Protein AF-A0A2R6B8P1-F1 (afdb_monomer_lite)

Secondary structure (DSSP, 8-state):
-----HHHHHHHHHHHHHHHHHHHHHHHHTGGG-HHHHHHHHHHHHHHHHHHHHHHTS-GGGS-HHHHHHHHHHHHHHHHHHHHHHHHS---

Structure (mmCIF, N/CA/C/O backbone):
data_AF-A0A2R6B8P1-F1
#
_entry.id   AF-A0A2R6B8P1-F1
#
loop_
_atom_site.group_PDB
_atom_site.id
_atom_site.type_symbol
_atom_site.label_atom_id
_atom_site.label_alt_id
_atom_site.label_comp_id
_atom_site.label_asym_id
_atom_site.label_entity_id
_atom_site.label_seq_id
_atom_site.pdbx_PDB_ins_code
_atom_site.Cartn_x
_atom_site.Cartn_y
_atom_site.Cartn_z
_atom_site.occupancy
_atom_site.B_iso_or_equiv
_atom_site.auth_seq_id
_atom_site.auth_comp_id
_atom_site.auth_asym_id
_atom_site.auth_atom_id
_atom_site.pdbx_PDB_model_num
ATOM 1 N N . MET A 1 1 ? -17.507 1.935 22.626 1.00 42.91 1 MET A N 1
ATOM 2 C CA . MET A 1 1 ? -17.236 2.693 21.384 1.00 42.91 1 MET A CA 1
ATOM 3 C C . MET A 1 1 ? -16.019 3.581 21.606 1.00 42.91 1 MET A C 1
ATOM 5 O O . MET A 1 1 ? -16.123 4.565 22.326 1.00 42.91 1 MET A O 1
ATOM 9 N N . VAL A 1 2 ? -14.852 3.215 21.067 1.00 51.66 2 VAL A N 1
ATOM 10 C CA . VAL A 1 2 ? -13.663 4.083 21.114 1.00 51.66 2 VAL A CA 1
ATOM 11 C C . VAL A 1 2 ? -13.872 5.185 20.078 1.00 51.66 2 VAL A C 1
ATOM 13 O O . VAL A 1 2 ? -13.929 4.916 18.881 1.00 51.66 2 VAL A O 1
ATOM 16 N N . ARG A 1 3 ? -14.078 6.421 20.540 1.00 58.53 3 ARG A N 1
ATOM 17 C CA . ARG A 1 3 ? -14.340 7.569 19.667 1.00 58.53 3 ARG A CA 1
ATOM 18 C C . ARG A 1 3 ? -13.041 7.940 18.958 1.00 58.53 3 ARG A C 1
ATOM 20 O O . ARG A 1 3 ? -12.083 8.362 19.596 1.00 58.53 3 ARG A O 1
ATOM 27 N N . MET A 1 4 ? -12.997 7.742 17.647 1.00 64.25 4 MET A N 1
ATOM 28 C CA . MET A 1 4 ? -11.826 8.093 16.852 1.00 64.25 4 MET A CA 1
ATOM 29 C C . MET A 1 4 ? -11.731 9.618 16.747 1.00 64.25 4 MET A C 1
ATOM 31 O O . MET A 1 4 ? -12.680 10.275 16.315 1.00 64.25 4 MET A O 1
ATOM 35 N N . ASN A 1 5 ? -10.607 10.194 17.173 1.00 72.31 5 ASN A N 1
ATOM 36 C CA . ASN A 1 5 ? -10.407 11.637 17.092 1.00 72.31 5 ASN A CA 1
ATOM 37 C C . ASN A 1 5 ? -10.333 12.070 15.622 1.00 72.31 5 ASN A C 1
ATOM 39 O O . ASN A 1 5 ? -9.645 11.442 14.818 1.00 72.31 5 ASN A O 1
ATOM 43 N N . LYS A 1 6 ? -10.996 13.184 15.278 1.00 70.94 6 LYS A N 1
ATOM 44 C CA . LYS A 1 6 ? -10.972 13.768 13.920 1.00 70.94 6 LYS A CA 1
ATOM 45 C C . LYS A 1 6 ? -9.539 13.985 13.408 1.00 70.94 6 LYS A C 1
ATOM 47 O O . LYS A 1 6 ? -9.265 13.764 12.234 1.00 70.94 6 LYS A O 1
ATOM 52 N N . PHE A 1 7 ? -8.619 14.322 14.313 1.00 71.94 7 PHE A N 1
ATOM 53 C CA . PHE A 1 7 ? -7.186 14.445 14.032 1.00 71.94 7 PHE A CA 1
ATOM 54 C C . PHE A 1 7 ? -6.542 13.143 13.535 1.00 71.94 7 PHE A C 1
ATOM 56 O O . PHE A 1 7 ? -5.721 13.184 12.627 1.00 71.94 7 PHE A O 1
ATOM 63 N N . SER A 1 8 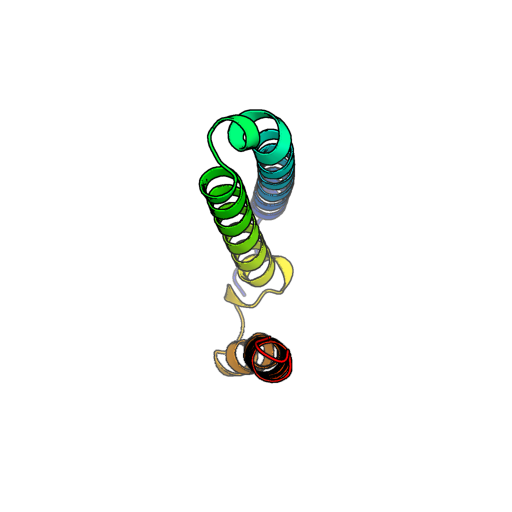? -6.935 11.983 14.070 1.00 78.44 8 SER A N 1
ATOM 64 C CA . SER A 1 8 ? -6.424 10.684 13.615 1.00 78.44 8 SER A CA 1
ATOM 65 C C . SER A 1 8 ? -6.891 10.360 12.196 1.00 78.44 8 SER A C 1
ATOM 67 O O . SER A 1 8 ? -6.126 9.823 11.407 1.00 78.44 8 SER A O 1
ATOM 69 N N . LEU A 1 9 ? -8.127 10.733 11.860 1.00 80.81 9 LEU A N 1
ATOM 70 C CA . LEU A 1 9 ? -8.717 10.540 10.533 1.00 80.81 9 LEU A CA 1
ATOM 71 C C . LEU A 1 9 ? -7.989 11.379 9.472 1.00 80.81 9 LEU A C 1
ATOM 73 O O . LEU A 1 9 ? -7.618 10.868 8.419 1.00 80.81 9 LEU A O 1
ATOM 77 N N . ILE A 1 10 ? -7.697 12.640 9.802 1.00 87.19 10 ILE A N 1
ATOM 78 C CA . ILE A 1 10 ? -6.899 13.542 8.961 1.00 87.19 10 ILE A CA 1
ATOM 79 C C . ILE A 1 10 ? -5.466 13.026 8.805 1.00 87.19 10 ILE A C 1
ATOM 81 O O . ILE A 1 10 ? -4.952 13.003 7.692 1.00 87.19 10 ILE A O 1
ATOM 85 N N . ALA A 1 11 ? -4.827 12.555 9.879 1.00 87.00 11 ALA A N 1
ATOM 86 C CA . ALA A 1 11 ? -3.478 11.992 9.803 1.00 87.00 11 ALA A CA 1
ATOM 87 C C . ALA A 1 11 ? -3.415 10.758 8.888 1.00 87.00 11 ALA A C 1
ATOM 89 O O . ALA A 1 11 ? -2.494 10.625 8.086 1.00 87.00 11 ALA A O 1
ATOM 90 N N . ILE A 1 12 ? -4.421 9.884 8.965 1.00 87.31 12 ILE A N 1
ATOM 91 C CA . ILE A 1 12 ? -4.541 8.708 8.098 1.00 87.31 12 ILE A CA 1
ATOM 92 C C . ILE A 1 12 ? -4.774 9.116 6.642 1.00 87.31 12 ILE A C 1
ATOM 94 O O . ILE A 1 12 ? -4.162 8.543 5.744 1.00 87.31 12 ILE A O 1
ATOM 98 N N . TRP A 1 13 ? -5.618 10.120 6.402 1.00 89.44 13 TRP A N 1
ATOM 99 C CA . TRP A 1 13 ? -5.825 10.666 5.064 1.00 89.44 13 TRP A CA 1
ATOM 100 C C . TRP A 1 13 ? -4.523 11.223 4.472 1.00 89.44 13 TRP A C 1
ATOM 102 O O . TRP A 1 13 ? -4.140 10.856 3.361 1.00 89.44 13 TRP A O 1
ATOM 112 N N . ILE A 1 14 ? -3.790 12.036 5.240 1.00 93.50 14 ILE A N 1
ATOM 113 C CA . ILE A 1 14 ? -2.487 12.578 4.829 1.00 93.50 14 ILE A CA 1
ATOM 114 C C . ILE A 1 14 ? -1.509 11.438 4.529 1.00 93.50 14 ILE A C 1
ATOM 116 O O . ILE A 1 14 ? -0.848 11.462 3.495 1.00 93.50 14 ILE A O 1
ATOM 120 N N . TYR A 1 15 ? -1.456 10.413 5.385 1.00 92.75 15 TYR A N 1
ATOM 121 C CA . TYR A 1 15 ? -0.636 9.227 5.146 1.00 92.75 15 TYR A CA 1
ATOM 122 C C . TYR A 1 15 ? -0.982 8.556 3.812 1.00 92.75 15 TYR A C 1
ATOM 124 O O . TYR A 1 15 ? -0.079 8.284 3.025 1.00 92.75 15 TYR A O 1
ATOM 132 N N . THR A 1 16 ? -2.269 8.333 3.523 1.00 92.00 16 THR A N 1
ATOM 133 C CA . THR A 1 16 ? -2.678 7.721 2.253 1.00 92.00 16 THR A CA 1
ATOM 134 C C . THR A 1 16 ? -2.279 8.576 1.053 1.00 92.00 16 THR A C 1
ATOM 136 O O . THR A 1 16 ? -1.762 8.029 0.089 1.00 92.00 16 THR A O 1
ATOM 139 N N . VAL A 1 17 ? -2.416 9.902 1.131 1.00 94.69 17 VAL A N 1
ATOM 140 C CA . VAL A 1 17 ? -1.994 10.812 0.054 1.00 94.69 17 VAL A CA 1
ATOM 141 C C . VAL A 1 17 ? -0.484 10.740 -0.170 1.00 94.69 17 VAL A C 1
ATOM 143 O O . VAL A 1 17 ? -0.036 10.600 -1.306 1.00 94.69 17 VAL A O 1
ATOM 146 N N . ILE A 1 18 ? 0.309 10.791 0.903 1.00 95.56 18 ILE A N 1
ATOM 147 C CA . ILE A 1 18 ? 1.771 10.697 0.818 1.00 95.56 18 ILE A CA 1
ATOM 148 C C . ILE A 1 18 ? 2.191 9.346 0.235 1.00 95.56 18 ILE A C 1
ATOM 150 O O . ILE A 1 18 ? 3.056 9.310 -0.635 1.00 95.56 18 ILE A O 1
ATOM 154 N N . ALA A 1 19 ? 1.568 8.248 0.668 1.00 93.62 19 ALA A N 1
ATOM 155 C CA . ALA A 1 19 ? 1.854 6.919 0.140 1.00 93.62 19 ALA A CA 1
ATOM 156 C C . ALA A 1 19 ? 1.587 6.842 -1.373 1.00 93.62 19 ALA A C 1
ATOM 158 O O . ALA A 1 19 ? 2.469 6.409 -2.104 1.00 93.62 19 ALA A O 1
ATOM 159 N N . THR A 1 20 ? 0.466 7.377 -1.868 1.00 94.38 20 THR A N 1
ATOM 160 C CA . THR A 1 20 ? 0.179 7.419 -3.315 1.00 94.38 20 THR A CA 1
ATOM 161 C C . THR A 1 20 ? 1.190 8.268 -4.091 1.00 94.38 20 THR A C 1
ATOM 163 O O . THR A 1 20 ? 1.608 7.900 -5.189 1.00 94.38 20 THR A O 1
ATOM 166 N N . ILE A 1 21 ? 1.634 9.396 -3.527 1.00 95.81 21 ILE A N 1
ATOM 167 C CA . ILE A 1 21 ? 2.699 10.203 -4.139 1.00 95.81 21 ILE A CA 1
ATOM 168 C C . ILE A 1 21 ? 4.000 9.395 -4.204 1.00 95.81 21 ILE A C 1
ATOM 170 O O . ILE A 1 21 ? 4.663 9.389 -5.238 1.00 95.81 21 ILE A O 1
ATOM 174 N N . LEU A 1 22 ? 4.359 8.684 -3.132 1.00 93.38 22 LEU A N 1
ATOM 175 C CA . LEU A 1 22 ? 5.554 7.842 -3.094 1.00 93.38 22 LEU A CA 1
ATOM 176 C C . LEU A 1 22 ? 5.475 6.673 -4.078 1.00 93.38 22 LEU A C 1
ATOM 178 O O . LEU A 1 22 ? 6.489 6.355 -4.691 1.00 93.38 22 LEU A O 1
ATOM 182 N N . GLU A 1 23 ? 4.310 6.064 -4.286 1.00 92.38 23 GLU A N 1
ATOM 183 C CA . GLU A 1 23 ? 4.108 5.044 -5.321 1.00 92.38 23 GLU A CA 1
ATOM 184 C C . GLU A 1 23 ? 4.363 5.615 -6.720 1.00 92.38 23 GLU A C 1
ATOM 186 O O . GLU A 1 23 ? 5.135 5.045 -7.497 1.00 92.38 23 GLU A O 1
ATOM 191 N N . ALA A 1 24 ? 3.783 6.781 -7.022 1.00 93.19 24 ALA A N 1
ATOM 192 C CA . ALA A 1 24 ? 3.989 7.461 -8.296 1.00 93.19 24 ALA A CA 1
ATOM 193 C C . ALA A 1 24 ? 5.465 7.835 -8.498 1.00 93.19 24 ALA A C 1
ATOM 195 O O . ALA A 1 24 ? 6.039 7.556 -9.548 1.00 93.19 24 ALA A O 1
ATOM 196 N N . LEU A 1 25 ? 6.119 8.401 -7.482 1.00 92.69 25 LEU A N 1
ATOM 197 C CA . LEU A 1 25 ? 7.547 8.716 -7.532 1.00 92.69 25 LEU A CA 1
ATOM 198 C C . LEU A 1 25 ? 8.394 7.451 -7.694 1.00 92.69 25 LEU A C 1
ATOM 200 O O . LEU A 1 25 ? 9.338 7.444 -8.478 1.00 92.69 25 LEU A O 1
ATOM 204 N N . SER A 1 26 ? 8.040 6.361 -7.019 1.00 90.69 26 SER A N 1
ATOM 205 C CA . SER A 1 26 ? 8.736 5.077 -7.142 1.00 90.69 26 SER A CA 1
ATOM 206 C C . SER A 1 26 ? 8.698 4.564 -8.580 1.00 90.69 26 SER A C 1
ATOM 208 O O . SER A 1 26 ? 9.707 4.085 -9.097 1.00 90.69 26 SER A O 1
ATOM 210 N N . PHE A 1 27 ? 7.580 4.745 -9.279 1.00 88.81 27 PHE A N 1
ATOM 211 C CA . PHE A 1 27 ? 7.487 4.415 -10.696 1.00 88.81 27 PHE A CA 1
ATOM 212 C C . PHE A 1 27 ? 8.461 5.225 -11.566 1.00 88.81 27 PHE A C 1
ATOM 214 O O . PHE A 1 27 ? 9.096 4.656 -12.452 1.00 88.81 27 PHE A O 1
ATOM 221 N N . TYR A 1 28 ? 8.611 6.528 -11.320 1.00 89.62 28 TYR A N 1
ATOM 222 C CA . TYR A 1 28 ? 9.498 7.381 -12.120 1.00 89.62 28 TYR A CA 1
ATOM 223 C C . TYR A 1 28 ? 10.980 7.218 -11.756 1.00 89.62 28 TYR A C 1
ATOM 225 O O . TYR A 1 28 ? 11.829 7.167 -12.643 1.00 89.62 28 TYR A O 1
ATOM 233 N N . TYR A 1 29 ? 11.301 7.111 -10.466 1.00 89.88 29 TYR A N 1
ATOM 234 C CA . TYR A 1 29 ? 12.677 7.169 -9.969 1.00 89.88 29 TYR A CA 1
ATOM 235 C C . TYR A 1 29 ? 13.296 5.805 -9.673 1.00 89.88 29 TYR A C 1
ATOM 237 O O . TYR A 1 29 ? 14.510 5.670 -9.802 1.00 89.88 29 TYR A O 1
ATOM 245 N N . LEU A 1 30 ? 12.510 4.797 -9.275 1.00 86.62 30 LEU A N 1
ATOM 246 C CA . LEU A 1 30 ? 13.040 3.473 -8.918 1.00 86.62 30 LEU A CA 1
ATOM 247 C C . LEU A 1 30 ? 13.022 2.491 -10.087 1.00 86.62 30 LEU A C 1
ATOM 249 O O . LEU A 1 30 ? 13.812 1.550 -10.107 1.00 86.62 30 LEU A O 1
ATOM 253 N N . ARG A 1 31 ? 12.188 2.730 -11.103 1.00 82.38 31 ARG A N 1
ATOM 254 C CA . ARG A 1 31 ? 12.090 1.842 -12.269 1.00 82.38 31 ARG A CA 1
ATOM 255 C C . ARG A 1 31 ? 13.400 1.735 -13.053 1.00 82.38 31 ARG A C 1
ATOM 257 O O . ARG A 1 31 ? 13.695 0.658 -13.561 1.00 82.38 31 ARG A O 1
ATOM 264 N N . GLN A 1 32 ? 14.211 2.794 -13.079 1.00 85.06 32 GLN A N 1
ATOM 265 C CA . GLN A 1 32 ? 15.552 2.772 -13.686 1.00 85.06 32 GLN A CA 1
ATOM 266 C C . GLN A 1 32 ? 16.536 1.832 -12.964 1.00 85.06 32 GLN A C 1
ATOM 268 O O . GLN A 1 32 ? 17.454 1.317 -13.592 1.00 85.06 32 GLN A O 1
ATOM 273 N N . PHE A 1 33 ? 16.333 1.580 -11.665 1.00 82.62 33 PHE A N 1
ATOM 274 C CA . PHE A 1 33 ? 17.174 0.687 -10.858 1.00 82.62 33 PHE A CA 1
ATOM 275 C C . PHE A 1 33 ? 16.684 -0.768 -10.875 1.00 82.62 33 PHE A C 1
ATOM 277 O O . PHE A 1 33 ? 17.386 -1.660 -10.406 1.00 82.62 33 PHE A O 1
ATOM 284 N N . GLY A 1 34 ? 15.491 -1.020 -11.422 1.00 84.38 34 GLY A N 1
ATOM 285 C CA . GLY A 1 34 ? 14.955 -2.360 -11.624 1.00 84.38 34 GLY A CA 1
ATOM 286 C C . GLY A 1 34 ? 13.444 -2.440 -11.428 1.00 84.38 34 GLY A C 1
ATOM 287 O O . GLY A 1 34 ? 12.891 -1.957 -10.439 1.00 84.38 34 GLY A O 1
ATOM 288 N N . TYR A 1 35 ? 12.775 -3.137 -12.350 1.00 86.62 35 TYR A N 1
ATOM 289 C CA . TYR A 1 35 ? 11.323 -3.345 -12.327 1.00 86.62 35 TYR A CA 1
ATOM 290 C C . TYR A 1 35 ? 10.835 -4.016 -11.039 1.00 86.62 35 TYR A C 1
ATOM 292 O O . TYR A 1 35 ? 9.813 -3.621 -10.483 1.00 86.62 35 TYR A O 1
ATOM 300 N N . LEU A 1 36 ? 11.583 -5.003 -10.538 1.00 88.50 36 LEU A N 1
ATOM 301 C CA . LEU A 1 36 ? 11.224 -5.729 -9.318 1.00 88.50 36 LEU A CA 1
ATOM 302 C C . LEU A 1 36 ? 11.245 -4.828 -8.083 1.00 88.50 36 LEU A C 1
ATOM 304 O O . LEU A 1 36 ? 10.365 -4.941 -7.232 1.00 88.50 36 LEU A O 1
ATOM 308 N N . LEU A 1 37 ? 12.215 -3.915 -7.996 1.00 85.06 37 LEU A N 1
ATOM 309 C CA . LEU A 1 37 ? 12.359 -3.029 -6.847 1.00 85.06 37 LEU A CA 1
ATOM 310 C C . LEU A 1 37 ? 11.221 -2.003 -6.804 1.00 85.06 37 LEU A C 1
ATOM 312 O O . LEU A 1 37 ? 10.560 -1.875 -5.776 1.00 85.06 37 LEU A O 1
ATOM 316 N N . ALA A 1 38 ? 10.925 -1.351 -7.933 1.00 87.88 38 ALA A N 1
ATOM 317 C CA . ALA A 1 38 ? 9.798 -0.424 -8.032 1.00 87.88 38 ALA A CA 1
ATOM 318 C C . ALA A 1 38 ? 8.459 -1.114 -7.715 1.00 87.88 38 ALA A C 1
ATOM 320 O O . ALA A 1 38 ? 7.683 -0.607 -6.906 1.00 87.88 38 ALA A O 1
ATOM 321 N N . ASN A 1 39 ? 8.217 -2.301 -8.281 1.00 90.44 39 ASN A N 1
ATOM 322 C CA . ASN A 1 39 ? 6.985 -3.053 -8.039 1.00 90.44 39 ASN A CA 1
ATOM 323 C C . ASN A 1 39 ? 6.849 -3.501 -6.578 1.00 90.44 39 ASN A C 1
ATOM 325 O O . ASN A 1 39 ? 5.753 -3.444 -6.031 1.00 90.44 39 ASN A O 1
ATOM 329 N N . SER A 1 40 ? 7.945 -3.909 -5.933 1.00 91.12 40 SER A N 1
ATOM 330 C CA . SER A 1 40 ? 7.922 -4.325 -4.524 1.00 91.12 40 SER A CA 1
ATOM 331 C C . SER A 1 40 ? 7.584 -3.157 -3.596 1.00 91.12 40 SER A C 1
ATOM 333 O O . SER A 1 40 ? 6.791 -3.319 -2.671 1.00 91.12 40 SER A O 1
ATOM 335 N N . VAL A 1 41 ? 8.139 -1.968 -3.861 1.00 91.31 41 VAL A N 1
ATOM 336 C CA . VAL A 1 41 ? 7.841 -0.751 -3.088 1.00 91.31 41 VAL A CA 1
ATOM 337 C C . VAL A 1 41 ? 6.385 -0.331 -3.273 1.00 91.31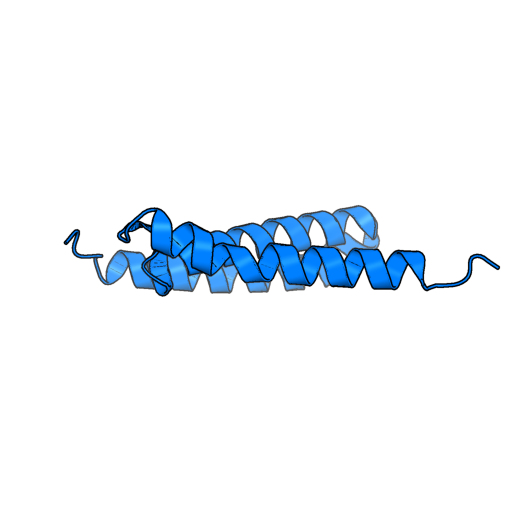 41 VAL A C 1
ATOM 339 O O . VAL A 1 41 ? 5.700 -0.082 -2.283 1.00 91.31 41 VAL A O 1
ATOM 342 N N . ILE A 1 42 ? 5.893 -0.311 -4.516 1.00 93.12 42 ILE A N 1
ATOM 343 C CA . ILE A 1 42 ? 4.491 0.011 -4.812 1.00 93.12 42 ILE A CA 1
ATOM 344 C C . ILE A 1 42 ? 3.560 -0.992 -4.125 1.00 93.12 42 ILE A C 1
ATOM 346 O O . ILE A 1 42 ? 2.607 -0.601 -3.464 1.00 93.12 42 ILE A O 1
ATOM 350 N N . MET A 1 43 ? 3.862 -2.289 -4.202 1.00 92.75 43 MET A N 1
ATOM 351 C CA . MET A 1 43 ? 3.052 -3.319 -3.554 1.00 92.75 43 MET A CA 1
ATOM 352 C C . MET A 1 43 ? 3.032 -3.165 -2.027 1.00 92.75 43 MET A C 1
ATOM 354 O O . MET A 1 43 ? 1.976 -3.310 -1.413 1.00 92.75 43 MET A O 1
ATOM 358 N N . ALA A 1 44 ? 4.172 -2.855 -1.406 1.00 93.06 44 ALA A N 1
ATOM 359 C CA . ALA A 1 44 ? 4.254 -2.648 0.036 1.00 93.06 44 ALA A CA 1
ATOM 360 C C . ALA A 1 44 ? 3.442 -1.424 0.498 1.00 93.06 44 ALA A C 1
ATOM 362 O O . ALA A 1 44 ? 2.717 -1.522 1.490 1.00 93.06 44 ALA A O 1
ATOM 363 N N . LEU A 1 45 ? 3.531 -0.304 -0.230 1.00 93.31 45 LEU A N 1
ATOM 364 C CA . LEU A 1 45 ? 2.760 0.914 0.047 1.00 93.31 45 LEU A CA 1
ATOM 365 C C . LEU A 1 45 ? 1.256 0.694 -0.170 1.00 93.31 45 LEU A C 1
ATOM 367 O O . LEU A 1 45 ? 0.453 1.050 0.695 1.00 93.31 45 LEU A O 1
ATOM 371 N N . GLY A 1 46 ? 0.875 0.014 -1.249 1.00 92.38 46 GLY A N 1
ATOM 372 C CA . GLY A 1 46 ? -0.523 -0.299 -1.525 1.00 92.38 46 GLY A CA 1
ATOM 373 C C . GLY A 1 46 ? -1.130 -1.200 -0.449 1.00 92.38 46 GLY A C 1
ATOM 374 O O . GLY A 1 46 ? -2.223 -0.934 0.054 1.00 92.38 46 GLY A O 1
ATOM 375 N N . LEU A 1 47 ? -0.403 -2.235 -0.011 1.00 92.69 47 LEU A N 1
ATOM 376 C CA . LEU A 1 47 ? -0.855 -3.113 1.074 1.00 92.69 47 LEU A CA 1
ATOM 377 C C . LEU A 1 47 ? -1.011 -2.362 2.401 1.00 92.69 47 LEU A C 1
ATOM 379 O O . LEU A 1 47 ? -1.997 -2.579 3.114 1.00 92.69 47 LEU A O 1
ATOM 383 N N . SER A 1 48 ? -0.082 -1.464 2.740 1.00 92.69 48 SER A N 1
ATOM 384 C CA . SER A 1 48 ? -0.187 -0.681 3.971 1.00 92.69 48 SER A CA 1
ATOM 385 C C . SER A 1 48 ? -1.365 0.295 3.925 1.00 92.69 48 SER A C 1
ATOM 387 O O . SER A 1 48 ? -2.075 0.432 4.922 1.00 92.69 48 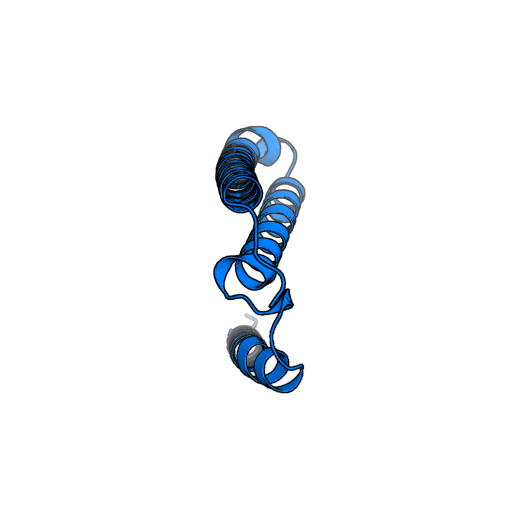SER A O 1
ATOM 389 N N . GLN A 1 49 ? -1.649 0.913 2.775 1.00 91.12 49 GLN A N 1
ATOM 390 C CA . GLN A 1 49 ? -2.836 1.752 2.589 1.00 91.12 49 GLN A CA 1
ATOM 391 C C . GLN A 1 49 ? -4.133 0.952 2.730 1.00 91.12 49 GLN A C 1
ATOM 393 O O . GLN A 1 49 ? -5.013 1.369 3.483 1.00 91.12 49 GLN A O 1
ATOM 398 N N . VAL A 1 50 ? -4.247 -0.208 2.073 1.00 88.62 50 VAL A N 1
ATOM 399 C CA . VAL A 1 50 ? -5.424 -1.088 2.186 1.00 88.62 50 VAL A CA 1
ATOM 400 C C . VAL A 1 50 ? -5.668 -1.467 3.644 1.00 88.62 50 VAL A C 1
ATOM 402 O O . VAL A 1 50 ? -6.799 -1.368 4.122 1.00 88.62 50 VAL A O 1
ATOM 405 N N . PHE A 1 51 ? -4.615 -1.829 4.380 1.00 86.88 51 PHE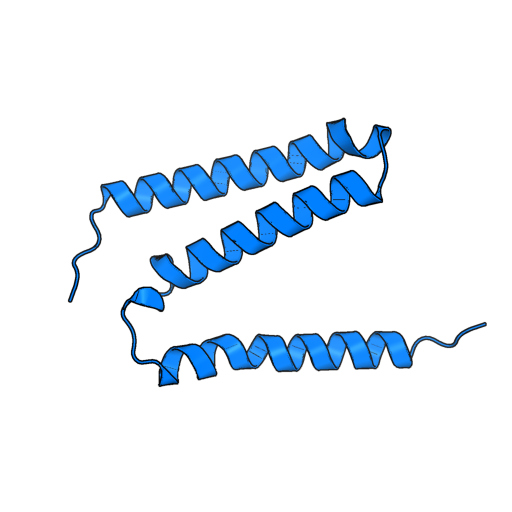 A N 1
ATOM 406 C CA . PHE A 1 51 ? -4.730 -2.180 5.793 1.00 86.88 51 PHE A CA 1
ATOM 407 C C . PHE A 1 51 ? -5.209 -1.002 6.646 1.00 86.88 51 PHE A C 1
ATOM 409 O O . PHE A 1 51 ? -6.118 -1.149 7.464 1.00 86.88 51 PHE A O 1
ATOM 416 N N . VAL A 1 52 ? -4.631 0.183 6.445 1.00 86.06 52 VAL A N 1
ATOM 417 C CA . VAL A 1 52 ? -5.016 1.391 7.181 1.00 86.06 52 VAL A CA 1
ATOM 418 C C . VAL A 1 52 ? -6.458 1.799 6.849 1.00 86.06 52 VAL A C 1
ATOM 420 O O . VAL A 1 52 ? -7.221 2.148 7.751 1.00 86.06 52 VAL A O 1
ATOM 423 N N . ILE A 1 53 ? -6.880 1.693 5.589 1.00 86.25 53 ILE A N 1
ATOM 424 C CA . ILE A 1 53 ? -8.254 1.994 5.172 1.00 86.25 53 ILE A CA 1
ATOM 425 C C . ILE A 1 53 ? -9.239 0.999 5.787 1.00 86.25 53 ILE A C 1
ATOM 427 O O . ILE A 1 53 ? -10.223 1.414 6.404 1.00 86.25 53 ILE A O 1
ATOM 431 N N . ALA A 1 54 ? -8.955 -0.299 5.694 1.00 82.25 54 ALA A N 1
ATOM 432 C CA . ALA A 1 54 ? -9.784 -1.336 6.294 1.00 82.25 54 ALA A CA 1
ATOM 433 C C . ALA A 1 54 ? -9.904 -1.138 7.814 1.00 82.25 54 ALA A C 1
ATOM 435 O O . ALA A 1 54 ? -11.003 -1.112 8.365 1.00 82.25 54 ALA A O 1
ATOM 436 N N . ALA A 1 55 ? -8.788 -0.916 8.508 1.00 80.25 55 ALA A N 1
ATOM 437 C CA . ALA A 1 55 ? -8.791 -0.768 9.957 1.00 80.25 55 ALA A CA 1
ATOM 438 C C . ALA A 1 55 ? -9.552 0.482 10.432 1.00 80.25 55 ALA A C 1
ATOM 440 O O . ALA A 1 55 ? -10.279 0.406 11.427 1.00 80.25 55 ALA A O 1
ATOM 441 N N . TYR A 1 56 ? -9.387 1.621 9.753 1.00 79.19 56 TYR A N 1
ATOM 442 C CA . TYR A 1 56 ? -9.837 2.916 10.266 1.00 79.19 56 TYR A CA 1
ATOM 443 C C . TYR A 1 56 ? -11.064 3.495 9.554 1.00 79.19 56 TYR A C 1
ATOM 445 O O . TYR A 1 56 ? -11.934 4.026 10.239 1.00 79.19 56 TYR A O 1
ATOM 453 N N . TYR A 1 57 ? -11.172 3.389 8.227 1.00 75.00 57 TYR A N 1
ATOM 454 C CA . TYR A 1 57 ? -12.333 3.903 7.484 1.00 75.00 57 TYR A CA 1
ATOM 455 C C . TYR A 1 57 ? -13.495 2.909 7.448 1.00 75.00 57 TYR A C 1
ATOM 457 O O . TYR A 1 57 ? -14.646 3.323 7.529 1.00 75.00 57 TYR A O 1
ATOM 465 N N . MET A 1 58 ? -13.217 1.604 7.381 1.00 78.31 58 MET A N 1
ATOM 466 C CA . MET A 1 58 ? -14.265 0.572 7.445 1.00 78.31 58 MET A CA 1
ATOM 467 C C . MET A 1 58 ? -14.622 0.173 8.883 1.00 78.31 58 MET A C 1
ATOM 469 O O . MET A 1 58 ? -15.388 -0.760 9.088 1.00 78.31 58 MET A O 1
ATOM 47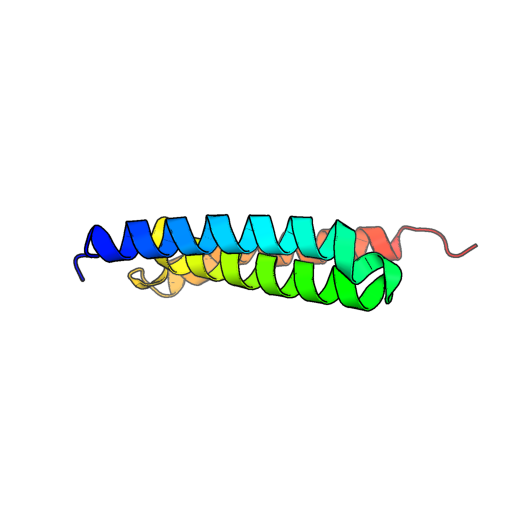3 N N . HIS A 1 59 ? -14.047 0.847 9.886 1.00 72.00 59 HIS A N 1
ATOM 474 C CA . HIS A 1 59 ? -14.255 0.578 11.314 1.00 72.00 59 HIS A CA 1
ATOM 475 C C . HIS A 1 59 ? -13.979 -0.873 11.767 1.00 72.00 59 HIS A C 1
ATOM 477 O O . HIS A 1 59 ? -14.265 -1.210 12.916 1.00 72.00 59 HIS A O 1
ATOM 483 N N . LEU A 1 60 ? -13.331 -1.707 10.938 1.00 70.31 60 LEU A N 1
ATOM 484 C CA . LEU A 1 60 ? -13.062 -3.123 11.228 1.00 70.31 60 LEU A CA 1
ATOM 485 C C . LEU A 1 60 ? -12.240 -3.329 12.503 1.00 70.31 60 LEU A C 1
ATOM 487 O O . LEU A 1 60 ? -12.386 -4.347 13.173 1.00 70.31 60 LEU A O 1
ATOM 491 N N . LYS A 1 61 ? -11.411 -2.349 12.885 1.00 64.94 61 LYS A N 1
ATOM 492 C CA . LYS A 1 61 ? -10.653 -2.375 14.145 1.00 64.94 61 LYS A CA 1
ATOM 493 C C . LYS A 1 61 ? -11.548 -2.436 15.391 1.00 64.94 61 LYS A C 1
ATOM 495 O O . LYS A 1 61 ? -11.090 -2.879 16.442 1.00 64.94 61 LYS A O 1
ATOM 500 N N . TYR A 1 62 ? -12.787 -1.960 15.297 1.00 65.69 62 TYR A N 1
ATOM 501 C CA . TYR A 1 62 ? -13.712 -1.829 16.425 1.00 65.69 62 TYR A CA 1
ATOM 502 C C . TYR A 1 62 ? -14.905 -2.791 16.344 1.00 65.69 62 TYR A C 1
ATOM 504 O O . TYR A 1 62 ? -15.752 -2.770 17.236 1.00 65.69 62 TYR A O 1
ATOM 512 N N . GLU A 1 63 ? -14.960 -3.620 15.301 1.00 67.69 63 GLU A N 1
ATOM 513 C CA . GLU A 1 63 ? -16.046 -4.559 15.016 1.00 67.69 63 GLU A CA 1
ATOM 514 C C . GLU A 1 63 ? -15.765 -5.974 15.543 1.00 67.69 63 GLU A C 1
ATOM 516 O O . GLU A 1 63 ? -14.639 -6.340 15.892 1.00 67.69 63 GLU A O 1
ATOM 521 N N . SER A 1 64 ? -16.815 -6.798 15.607 1.00 71.88 64 SER A N 1
ATOM 522 C CA . SER A 1 64 ? -16.685 -8.199 16.022 1.00 71.88 64 SER A CA 1
ATOM 523 C C . SER A 1 64 ? -15.821 -9.007 15.039 1.00 71.88 64 SER A C 1
ATOM 525 O O . SER A 1 64 ? -15.856 -8.794 13.826 1.00 71.88 64 SER A O 1
ATOM 527 N N . LYS A 1 65 ? -15.074 -9.999 15.548 1.00 71.69 65 LYS A N 1
ATOM 528 C CA . LYS A 1 65 ? -14.183 -10.849 14.729 1.00 71.69 65 LYS A CA 1
ATOM 529 C C . LYS A 1 65 ? -14.903 -11.540 13.559 1.00 71.69 65 LYS A C 1
ATOM 531 O O . LYS A 1 65 ? -14.272 -11.824 12.547 1.00 71.69 65 LYS A O 1
ATOM 536 N N . ALA A 1 66 ? -16.211 -11.781 13.677 1.00 71.69 66 ALA A N 1
ATOM 537 C CA . ALA A 1 66 ? -17.026 -12.362 12.612 1.00 71.69 66 ALA A CA 1
ATOM 538 C C . ALA A 1 66 ? -17.152 -11.432 11.391 1.00 71.69 66 ALA A C 1
ATOM 540 O O . ALA A 1 66 ? -17.038 -11.898 10.260 1.00 71.69 66 ALA A O 1
ATOM 541 N N . LEU A 1 67 ? -17.305 -10.118 11.603 1.00 73.50 67 LEU A N 1
ATOM 542 C CA . LEU A 1 67 ? -17.373 -9.143 10.508 1.00 73.50 67 LEU A CA 1
ATOM 543 C C . LEU A 1 67 ? -16.048 -9.057 9.741 1.00 73.50 67 LEU A C 1
ATOM 545 O O . LEU A 1 67 ? -16.046 -8.912 8.522 1.00 73.50 67 LEU A O 1
ATOM 549 N N . VAL A 1 68 ? -14.924 -9.200 10.449 1.00 73.06 68 VAL A N 1
ATOM 550 C CA . VAL A 1 68 ? -13.587 -9.224 9.840 1.00 73.06 68 VAL A CA 1
ATOM 551 C C . VAL A 1 68 ? -13.441 -10.406 8.884 1.00 73.06 68 VAL A C 1
ATOM 553 O O . VAL A 1 68 ? -12.943 -10.234 7.776 1.00 73.06 68 VAL A O 1
ATOM 556 N N . ILE A 1 69 ? -13.922 -11.592 9.265 1.00 75.06 69 ILE A N 1
ATOM 557 C CA . ILE A 1 69 ? -13.886 -12.783 8.401 1.00 75.06 69 ILE A CA 1
ATOM 558 C C . ILE A 1 69 ? -14.710 -12.552 7.129 1.00 75.06 69 ILE A C 1
ATOM 560 O O . ILE A 1 69 ? -14.246 -12.854 6.030 1.00 75.06 69 ILE A O 1
ATOM 564 N N . VAL A 1 70 ? -15.902 -11.963 7.259 1.00 79.38 70 VAL A N 1
ATOM 565 C CA . VAL A 1 70 ? -16.753 -11.638 6.105 1.00 79.38 70 VAL A CA 1
ATOM 566 C C . VAL A 1 70 ? -16.075 -10.612 5.195 1.00 79.38 70 VAL A C 1
ATOM 568 O O . VAL A 1 70 ? -16.046 -10.813 3.983 1.00 79.38 70 VAL A O 1
ATOM 571 N N . ALA A 1 71 ? -15.460 -9.569 5.755 1.00 75.69 71 ALA A N 1
ATOM 572 C CA . ALA A 1 71 ? -14.737 -8.554 4.990 1.00 75.69 71 ALA A CA 1
ATOM 573 C C . ALA A 1 71 ? -13.489 -9.102 4.271 1.00 75.69 71 ALA A C 1
ATOM 575 O O . ALA A 1 71 ? -13.108 -8.579 3.227 1.00 75.69 71 ALA A O 1
ATOM 576 N N . LEU A 1 72 ? -12.869 -10.164 4.798 1.00 78.50 72 LEU A N 1
ATOM 577 C CA . LEU A 1 72 ? -11.726 -10.840 4.174 1.00 78.50 72 LEU A CA 1
ATOM 578 C C . LEU A 1 72 ? -12.138 -11.887 3.128 1.00 78.50 72 LEU A C 1
ATOM 580 O O . LEU A 1 72 ? -11.323 -12.245 2.280 1.00 78.50 72 LEU A O 1
ATOM 584 N N . SER A 1 73 ? -13.388 -12.362 3.141 1.00 82.50 73 SER A N 1
ATOM 585 C CA . SER A 1 73 ? -13.867 -13.387 2.201 1.00 82.50 73 SER A CA 1
ATOM 586 C C . SER A 1 73 ? -13.669 -13.049 0.710 1.00 82.50 73 SER A C 1
ATOM 588 O O . SER A 1 73 ? -13.270 -13.950 -0.035 1.00 82.50 73 SER A O 1
ATOM 590 N N . PRO A 1 74 ? -13.815 -11.789 0.239 1.00 83.44 74 PRO A N 1
ATOM 591 C CA . PRO A 1 74 ? -13.576 -11.459 -1.164 1.00 83.44 74 PRO A CA 1
ATOM 592 C C . PRO A 1 74 ? -12.114 -11.654 -1.577 1.00 83.44 74 PRO A C 1
ATOM 594 O O . PRO A 1 74 ? -11.848 -11.971 -2.732 1.00 83.44 74 PRO A O 1
ATOM 597 N N . ILE A 1 75 ? -11.160 -11.526 -0.646 1.00 84.75 75 ILE A N 1
ATOM 598 C CA . ILE A 1 75 ? -9.730 -11.721 -0.929 1.00 84.75 75 ILE A CA 1
ATOM 599 C C . ILE A 1 75 ? -9.470 -13.167 -1.354 1.00 84.75 75 ILE A C 1
ATOM 601 O O . ILE A 1 75 ? -8.722 -13.400 -2.301 1.00 84.75 75 ILE A O 1
ATOM 605 N N . MET A 1 76 ? -10.127 -14.137 -0.710 1.00 82.81 76 MET A N 1
ATOM 606 C CA . MET A 1 76 ? -10.014 -15.546 -1.093 1.00 82.81 76 MET A CA 1
ATOM 607 C C . MET A 1 76 ? -10.563 -15.811 -2.494 1.00 82.81 76 MET A C 1
ATOM 609 O O . MET A 1 76 ? -9.952 -16.551 -3.261 1.00 82.81 76 MET A O 1
ATOM 613 N N . VAL A 1 77 ? -11.690 -15.185 -2.841 1.00 86.81 77 VAL A N 1
ATOM 614 C CA . VAL A 1 77 ? -12.296 -15.313 -4.173 1.00 86.81 77 VAL A CA 1
ATOM 615 C C . VAL A 1 77 ? -11.382 -14.708 -5.236 1.00 86.81 77 VAL A C 1
ATOM 617 O O . VAL A 1 77 ? -11.106 -15.350 -6.244 1.00 86.81 77 VAL A O 1
ATOM 620 N N . VAL A 1 78 ? -10.852 -13.507 -4.994 1.00 89.00 78 VAL A N 1
ATOM 621 C CA . VAL A 1 78 ? -9.903 -12.850 -5.904 1.00 89.00 78 VAL A CA 1
ATOM 622 C C . VAL A 1 78 ? -8.637 -13.690 -6.070 1.00 89.00 78 VAL A C 1
ATOM 624 O O . VAL A 1 78 ? -8.191 -13.888 -7.196 1.00 89.00 78 VAL A O 1
ATOM 627 N N . ALA A 1 79 ? -8.090 -14.247 -4.987 1.00 87.19 79 ALA A N 1
ATOM 628 C CA . ALA A 1 79 ? -6.928 -15.127 -5.056 1.00 87.19 79 ALA A CA 1
ATOM 629 C C . ALA A 1 79 ? -7.205 -16.381 -5.901 1.00 87.19 79 ALA A C 1
ATOM 631 O O . ALA A 1 79 ? -6.394 -16.720 -6.759 1.00 87.19 79 ALA A O 1
ATOM 632 N N . ALA A 1 80 ? -8.360 -17.027 -5.711 1.00 87.75 80 ALA A N 1
ATOM 633 C CA . ALA A 1 80 ? -8.769 -18.191 -6.497 1.00 87.75 80 ALA A CA 1
ATOM 634 C C . ALA A 1 80 ? -8.981 -17.862 -7.986 1.00 87.75 80 ALA A C 1
ATOM 636 O O . ALA A 1 80 ? -8.658 -18.669 -8.855 1.00 87.75 80 ALA A O 1
ATOM 637 N N . LEU A 1 81 ? -9.496 -16.670 -8.299 1.00 90.44 81 LEU A N 1
ATOM 638 C CA . LEU A 1 81 ? -9.633 -16.204 -9.680 1.00 90.44 81 LEU A CA 1
ATOM 639 C C . LEU A 1 81 ? -8.268 -15.944 -10.321 1.00 90.44 81 LEU A C 1
ATOM 641 O O . LEU A 1 81 ? -8.039 -16.370 -11.449 1.00 90.44 81 LEU A O 1
ATOM 645 N N . ILE A 1 82 ? -7.350 -15.290 -9.603 1.00 89.31 82 ILE A N 1
ATOM 646 C CA . ILE A 1 82 ? -5.988 -15.038 -10.091 1.00 89.31 82 ILE A CA 1
ATOM 647 C C . ILE A 1 82 ? -5.277 -16.362 -10.371 1.00 89.31 82 ILE A C 1
ATOM 649 O O . ILE A 1 82 ? -4.706 -16.521 -11.447 1.00 89.31 82 ILE A O 1
ATOM 653 N N . THR A 1 83 ? -5.334 -17.330 -9.452 1.00 88.19 83 THR A N 1
ATOM 654 C CA . THR A 1 83 ? -4.719 -18.644 -9.681 1.00 88.19 83 THR A CA 1
ATOM 655 C C . THR A 1 83 ? -5.376 -19.369 -10.850 1.00 88.19 83 THR A C 1
ATOM 657 O O . THR A 1 83 ? -4.664 -19.874 -11.711 1.00 88.19 83 THR A O 1
ATOM 660 N N . GLY A 1 84 ? -6.708 -19.360 -10.944 1.00 89.38 84 GLY A N 1
ATOM 661 C CA . GLY A 1 84 ? -7.435 -19.947 -12.071 1.00 89.38 84 GLY A CA 1
ATOM 662 C C . GLY A 1 84 ? -7.034 -19.350 -13.424 1.00 89.38 84 GLY A C 1
ATOM 663 O O . GLY A 1 84 ? -6.848 -20.093 -14.384 1.00 89.38 84 GLY A O 1
ATOM 664 N N . ILE A 1 85 ? -6.840 -18.029 -13.495 1.00 89.31 85 ILE A N 1
ATOM 665 C CA . ILE A 1 85 ? -6.344 -17.346 -14.699 1.00 89.31 85 ILE A CA 1
ATOM 666 C C . ILE A 1 85 ? -4.899 -17.753 -14.999 1.00 89.31 85 ILE A C 1
ATOM 668 O O . ILE A 1 85 ? -4.581 -18.068 -16.139 1.00 89.31 85 ILE A O 1
ATOM 672 N N . LEU A 1 86 ? -4.017 -17.787 -13.998 1.00 88.69 86 LEU A N 1
ATOM 673 C CA . LEU A 1 86 ? -2.619 -18.181 -14.203 1.00 88.69 86 LEU A CA 1
ATOM 674 C C . LEU A 1 86 ? -2.490 -19.622 -14.717 1.00 88.69 86 LEU A C 1
ATOM 676 O O . LEU A 1 86 ? -1.647 -19.882 -15.569 1.00 88.69 86 LEU A O 1
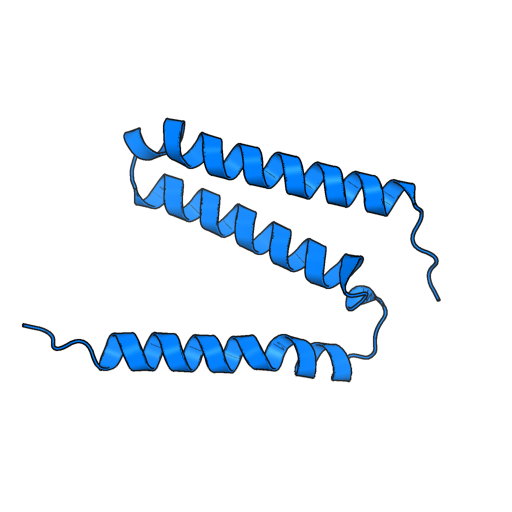ATOM 680 N N . PHE A 1 87 ? -3.341 -20.536 -14.242 1.00 86.56 87 PHE A N 1
ATOM 681 C CA . PHE A 1 87 ? -3.386 -21.923 -14.714 1.00 86.56 87 PHE A CA 1
ATOM 682 C C . PHE A 1 87 ? -4.043 -22.089 -16.092 1.00 86.56 87 PHE A C 1
ATOM 684 O O . PHE A 1 87 ? -3.785 -23.090 -16.757 1.00 86.56 87 PHE A O 1
ATOM 691 N N . SER A 1 88 ? -4.902 -21.160 -16.524 1.00 84.19 88 SER A N 1
ATOM 692 C CA . SER A 1 88 ? -5.598 -21.256 -17.814 1.00 84.19 88 SER A CA 1
ATOM 693 C C . SER A 1 88 ? -4.804 -20.685 -18.992 1.00 84.19 88 SER A C 1
ATOM 695 O O . SER A 1 88 ? -5.167 -20.940 -20.140 1.00 84.19 88 SER A O 1
ATOM 697 N N . ILE A 1 89 ? -3.720 -19.943 -18.736 1.00 81.88 89 ILE A N 1
ATOM 698 C CA . ILE A 1 89 ? -2.817 -19.442 -19.777 1.00 81.88 89 ILE A CA 1
ATOM 699 C C . ILE A 1 89 ? -1.972 -20.620 -20.302 1.00 81.88 89 ILE A C 1
ATOM 701 O O . ILE A 1 89 ? -1.184 -21.179 -19.535 1.00 81.88 89 ILE A O 1
ATOM 705 N N . PRO A 1 90 ? -2.088 -21.008 -21.589 1.00 71.88 90 PRO A N 1
ATOM 706 C CA . PRO A 1 90 ? -1.295 -22.097 -22.147 1.00 71.88 90 PRO A CA 1
ATOM 707 C C . PRO A 1 90 ? 0.196 -21.748 -22.101 1.00 71.88 90 PRO A C 1
ATOM 709 O O . PRO A 1 90 ? 0.613 -20.710 -22.617 1.00 71.88 90 PRO A O 1
ATOM 712 N N . HIS A 1 91 ? 1.003 -22.619 -21.498 1.00 64.06 91 HIS A N 1
ATOM 713 C CA . HIS A 1 91 ? 2.459 -22.556 -21.595 1.00 64.06 91 HIS A CA 1
ATOM 714 C C . HIS A 1 91 ? 2.880 -23.050 -22.988 1.00 64.06 91 HIS A C 1
ATOM 716 O O . HIS A 1 91 ? 3.035 -24.252 -23.196 1.00 64.06 91 HIS A O 1
ATOM 722 N N . HIS A 1 92 ? 2.982 -22.127 -23.946 1.00 51.41 92 HIS A N 1
ATOM 723 C CA . HIS A 1 92 ? 3.670 -22.349 -25.219 1.00 51.41 92 HIS A CA 1
ATOM 724 C C . HIS A 1 92 ? 5.145 -21.971 -25.102 1.00 51.41 92 HIS A C 1
ATOM 726 O O . HIS A 1 92 ? 5.430 -20.926 -24.471 1.00 51.41 92 HIS A O 1
#

Foldseek 3Di:
DPDDDPVVVVVLVVLLVVLVVVLVVLVVPVVVVHPVVSVVSNVVSVVVNVVSCCVPVVVVVVDDPVVVVVVCVVVVVVVVVVVVVVVPPDDD

Sequence (92 aa):
MVRMNKFSLIAIWIYTVIATILEALSFYYLRQFGYLLANSVIMALGLSQVFVIAAYYMHLKYESKALVIVALSPIMVVAALITGILFSIPHH

Organism: NCBI:txid1978153

pLDDT: mean 82.85, std 10.68, range [42.91, 95.81]

InterPro domains:
  IPR005171 Cytochrome C oxidase subunit IV, prokaryotes [PF03626] (11-82)

Radius of gyration: 17.37 Å; chains: 1; bounding box: 34×37×47 Å